Protein AF-A0AAV7NGY1-F1 (afdb_monomer_lite)

pLDDT: mean 82.3, std 10.21, range [53.38, 95.62]

Organism: Pleurodeles waltl (NCBI:txid8319)

Sequence (61 aa):
ILADLENHALFKDDLECQKLILEAMKYHLLPERRTHMQSPRTKPRKSTVGTMYAVGGMDNN

Radius of gyration: 17.9 Å; chains: 1; bounding box: 39×27×46 Å

Secondary structure (DSSP, 8-state):
-HHHHHT-TTTTT-HHHHHHHHHHHHHHH-GGGGGGS--TT-PPP---SS-----------

Structure (mmCIF, N/CA/C/O backbone):
data_AF-A0AAV7NGY1-F1
#
_entry.id   AF-A0AAV7NGY1-F1
#
loop_
_atom_site.group_PDB
_atom_site.id
_atom_site.type_symbol
_atom_site.label_atom_id
_atom_site.label_alt_id
_atom_site.label_comp_id
_atom_site.label_asym_id
_atom_site.label_entity_id
_atom_site.label_seq_id
_atom_site.pdbx_PDB_ins_code
_atom_site.Cartn_x
_atom_site.Cartn_y
_atom_site.Cartn_z
_atom_site.occupancy
_atom_site.B_iso_or_equiv
_atom_site.auth_seq_id
_atom_site.auth_comp_id
_atom_site.auth_asym_id
_atom_site.auth_atom_id
_atom_site.pdbx_PDB_model_num
ATOM 1 N N . ILE A 1 1 ? -0.426 15.162 5.769 1.00 60.88 1 ILE A N 1
ATOM 2 C CA . ILE A 1 1 ? -0.912 13.810 5.391 1.00 60.88 1 ILE A CA 1
ATOM 3 C C . ILE A 1 1 ? -1.300 12.974 6.613 1.00 60.88 1 ILE A C 1
ATOM 5 O O . ILE A 1 1 ? -2.452 12.587 6.700 1.00 60.88 1 ILE A O 1
ATOM 9 N N . LEU A 1 2 ? -0.398 12.702 7.572 1.00 64.69 2 LEU A N 1
ATOM 10 C CA . LEU A 1 2 ? -0.756 11.947 8.793 1.00 64.69 2 LEU A CA 1
ATOM 11 C C . LEU A 1 2 ? -1.777 12.689 9.673 1.00 64.69 2 LEU A C 1
ATOM 13 O O . LEU A 1 2 ? -2.810 12.128 10.015 1.00 64.69 2 LEU A O 1
ATOM 17 N N . ALA A 1 3 ? -1.543 13.980 9.926 1.00 67.19 3 ALA A N 1
ATOM 18 C CA . ALA A 1 3 ? -2.478 14.830 10.668 1.00 67.19 3 ALA A CA 1
ATOM 19 C C . ALA A 1 3 ? -3.845 14.991 9.969 1.00 67.19 3 ALA A C 1
ATOM 21 O O . ALA A 1 3 ? -4.862 15.201 10.629 1.00 67.19 3 ALA A O 1
ATOM 22 N N . ASP A 1 4 ? -3.875 14.862 8.638 1.00 73.62 4 ASP A N 1
ATOM 23 C CA . ASP A 1 4 ? -5.112 14.951 7.853 1.00 73.62 4 ASP A CA 1
ATOM 24 C C . ASP A 1 4 ? -5.932 13.659 7.950 1.00 73.62 4 ASP A C 1
ATOM 26 O O . ASP A 1 4 ? -7.152 13.700 7.843 1.00 73.62 4 ASP A O 1
ATOM 30 N N . LEU A 1 5 ? -5.274 12.515 8.173 1.00 73.31 5 LEU A N 1
ATOM 31 C CA . LEU A 1 5 ? -5.920 11.213 8.341 1.00 73.31 5 LEU A CA 1
ATOM 32 C C . LEU A 1 5 ? -6.535 11.041 9.727 1.00 73.31 5 LEU A C 1
ATOM 34 O O . LEU A 1 5 ? -7.651 10.539 9.831 1.00 73.31 5 LEU A O 1
ATOM 38 N N . GLU A 1 6 ? -5.832 11.482 10.771 1.00 72.44 6 GLU A N 1
ATOM 39 C CA . GLU A 1 6 ? -6.299 11.391 12.162 1.00 72.44 6 GLU A CA 1
ATOM 40 C C . GLU A 1 6 ? -7.562 12.233 12.407 1.00 72.44 6 GLU A C 1
ATOM 42 O O . GLU A 1 6 ? -8.432 11.841 13.181 1.00 72.44 6 GLU A O 1
ATOM 47 N N . ASN A 1 7 ? -7.711 13.356 11.698 1.00 77.44 7 ASN A N 1
ATOM 48 C CA . ASN A 1 7 ? -8.844 14.274 11.860 1.00 77.44 7 ASN A CA 1
ATOM 49 C C . ASN A 1 7 ? -9.950 14.093 10.812 1.00 77.44 7 ASN A C 1
ATOM 51 O O . ASN A 1 7 ? -10.931 14.841 10.802 1.00 77.44 7 ASN A O 1
ATOM 55 N N . HIS A 1 8 ? -9.815 13.123 9.908 1.00 82.56 8 HIS A N 1
ATOM 56 C CA . HIS A 1 8 ? -10.772 12.969 8.825 1.00 82.56 8 HIS A CA 1
ATOM 57 C C . HIS A 1 8 ? -12.099 12.399 9.339 1.00 82.56 8 HIS A C 1
ATOM 59 O O . HIS A 1 8 ? -12.150 11.315 9.924 1.00 82.56 8 HIS A O 1
ATOM 65 N N . ALA A 1 9 ? -13.199 13.097 9.053 1.00 82.19 9 ALA A N 1
ATOM 66 C CA . ALA A 1 9 ? -14.524 12.801 9.602 1.00 82.19 9 ALA A CA 1
ATOM 67 C C . ALA A 1 9 ? -15.010 11.356 9.373 1.00 82.19 9 ALA A C 1
ATOM 69 O O . ALA A 1 9 ? -15.785 10.849 10.174 1.00 82.19 9 ALA A O 1
ATOM 70 N N . LEU A 1 10 ? -14.552 10.698 8.303 1.00 80.56 10 LEU A N 1
ATOM 71 C CA . LEU A 1 10 ? -14.945 9.325 7.963 1.00 80.56 10 LEU A CA 1
ATOM 72 C C . LEU A 1 10 ? -14.234 8.231 8.775 1.00 80.56 10 LEU A C 1
ATOM 74 O O . LEU A 1 10 ? -14.748 7.121 8.837 1.00 80.56 10 LEU A O 1
ATOM 78 N N . PHE A 1 11 ? -13.050 8.498 9.334 1.00 82.56 11 PHE A N 1
ATOM 79 C CA . PHE A 1 11 ? -12.222 7.456 9.966 1.00 82.56 11 PHE A CA 1
ATOM 80 C C . PHE A 1 11 ? -11.636 7.863 11.320 1.00 82.56 11 PHE A C 1
ATOM 82 O O . PHE A 1 11 ? -11.001 7.038 11.970 1.00 82.56 11 PHE A O 1
ATOM 89 N N . LYS A 1 12 ? -11.874 9.094 11.791 1.00 83.62 12 LYS A N 1
ATOM 90 C CA . LYS A 1 12 ? -11.406 9.578 13.103 1.00 83.62 12 LYS A CA 1
ATOM 91 C C . LYS A 1 12 ? -11.816 8.672 14.280 1.00 83.62 12 LYS A C 1
ATOM 93 O O . LYS A 1 12 ? -11.048 8.527 15.222 1.00 83.62 12 LYS A O 1
ATOM 98 N N . ASP A 1 13 ? -12.980 8.024 14.184 1.00 88.94 13 ASP A N 1
ATOM 99 C CA . ASP A 1 13 ? -13.548 7.174 15.241 1.00 88.94 13 ASP A CA 1
ATOM 100 C C . ASP A 1 13 ? -13.282 5.670 15.005 1.00 88.94 13 ASP A C 1
ATOM 102 O O . ASP A 1 13 ? -13.633 4.840 15.842 1.00 88.94 13 ASP A O 1
ATOM 106 N N . ASP A 1 14 ? -12.643 5.302 13.887 1.00 91.50 14 ASP A N 1
ATOM 107 C CA . ASP A 1 14 ? -12.304 3.917 13.543 1.00 91.50 14 ASP A CA 1
ATOM 108 C C . ASP A 1 14 ? -10.784 3.717 13.536 1.00 91.50 14 ASP A C 1
ATOM 110 O O . ASP A 1 14 ? -10.081 3.930 12.542 1.00 91.50 14 ASP A O 1
ATOM 114 N N . LEU A 1 15 ? -10.272 3.275 14.685 1.00 89.56 15 LEU A N 1
ATOM 115 C CA . LEU A 1 15 ? -8.846 3.053 14.892 1.00 89.56 15 LEU A CA 1
ATOM 116 C C . LEU A 1 15 ? -8.283 1.930 14.005 1.00 89.56 15 LEU A C 1
ATOM 118 O O . LEU A 1 15 ? -7.121 1.991 13.599 1.00 89.56 15 LEU A O 1
ATOM 122 N N . GLU A 1 16 ? -9.075 0.902 13.698 1.00 91.31 16 GLU A N 1
ATOM 123 C CA . GLU A 1 16 ? -8.625 -0.186 12.827 1.00 91.31 16 GLU A CA 1
ATOM 124 C C . GLU A 1 16 ? -8.479 0.310 11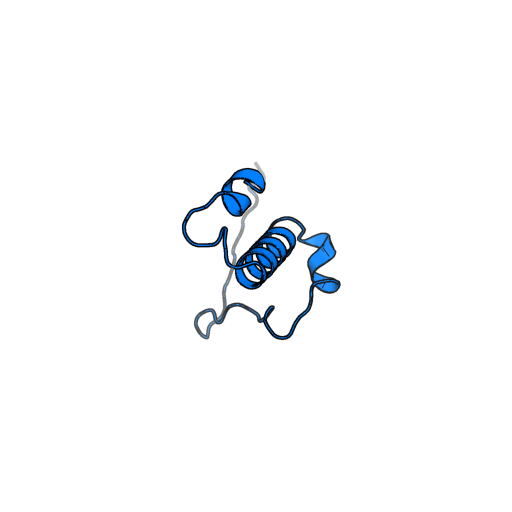.389 1.00 91.31 16 GLU A C 1
ATOM 126 O O . GLU A 1 16 ? -7.458 0.052 10.747 1.00 91.31 16 GLU A O 1
ATOM 131 N N . CYS A 1 17 ? -9.428 1.117 10.911 1.00 90.38 17 CYS A N 1
ATOM 132 C CA . CYS A 1 17 ? -9.321 1.779 9.615 1.00 90.38 17 CYS A CA 1
ATOM 133 C C . CYS A 1 17 ? -8.061 2.657 9.529 1.00 90.38 17 CYS A C 1
ATOM 135 O O . CYS A 1 17 ? -7.284 2.539 8.576 1.00 90.38 17 CYS A O 1
ATOM 137 N N . GLN A 1 18 ? -7.787 3.468 10.557 1.00 89.75 18 GLN A N 1
ATOM 138 C CA . GLN A 1 18 ? -6.579 4.298 10.606 1.00 89.75 18 GLN A CA 1
ATOM 139 C C . GLN A 1 18 ? -5.298 3.462 10.512 1.00 89.75 18 GLN A C 1
ATOM 141 O O . GLN A 1 18 ? -4.412 3.775 9.712 1.00 89.75 18 GLN A O 1
ATOM 146 N N . LYS A 1 19 ? -5.200 2.359 11.268 1.00 90.00 19 LYS A N 1
ATOM 147 C CA . LYS A 1 19 ? -4.043 1.449 11.205 1.00 90.00 19 LYS A CA 1
ATOM 148 C C . LYS A 1 19 ? -3.824 0.899 9.796 1.00 90.00 19 LYS A C 1
ATOM 150 O O . LYS A 1 19 ? -2.685 0.884 9.327 1.00 90.00 19 LYS A O 1
ATOM 155 N N . LEU A 1 20 ? -4.894 0.486 9.115 1.00 90.94 20 LEU A N 1
ATOM 156 C CA . LEU A 1 20 ? -4.827 -0.050 7.753 1.00 90.94 20 LEU A CA 1
ATOM 157 C C . LEU A 1 20 ? -4.341 0.999 6.747 1.00 90.94 20 LEU A C 1
ATOM 159 O O . LEU A 1 20 ? -3.515 0.691 5.884 1.00 90.94 20 LEU A O 1
ATOM 163 N N . ILE A 1 21 ? -4.809 2.243 6.866 1.00 89.69 21 ILE A N 1
ATOM 164 C CA . ILE A 1 21 ? -4.367 3.331 5.986 1.00 89.69 21 ILE A CA 1
ATOM 165 C C . ILE A 1 21 ? -2.887 3.643 6.226 1.00 89.69 21 ILE A C 1
ATOM 167 O O . ILE A 1 21 ? -2.115 3.743 5.271 1.00 89.69 21 ILE A O 1
ATOM 171 N N . LEU A 1 22 ? -2.465 3.738 7.489 1.00 90.00 22 LEU A N 1
ATOM 172 C CA . LEU A 1 22 ? -1.066 3.981 7.845 1.00 90.00 22 LEU A CA 1
ATOM 173 C C . LEU A 1 22 ? -0.140 2.876 7.328 1.00 90.00 22 LEU A C 1
ATOM 1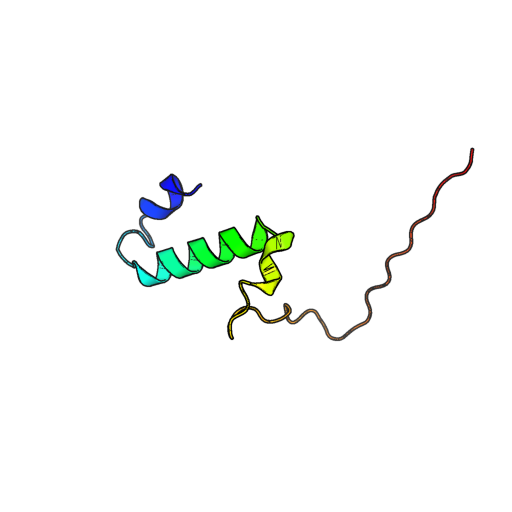75 O O . LEU A 1 22 ? 0.949 3.166 6.827 1.00 90.00 22 LEU A O 1
ATOM 179 N N . GLU A 1 23 ? -0.560 1.616 7.426 1.00 91.38 23 GLU A N 1
ATOM 180 C CA . GLU A 1 23 ? 0.162 0.480 6.853 1.00 91.38 23 GLU A CA 1
ATOM 181 C C . GLU A 1 23 ? 0.307 0.625 5.332 1.00 91.38 23 GLU A C 1
ATOM 183 O O . GLU A 1 23 ? 1.422 0.543 4.812 1.00 91.38 23 GLU A O 1
ATOM 188 N N . ALA A 1 24 ? -0.793 0.898 4.623 1.00 89.75 24 ALA A N 1
ATOM 189 C CA . ALA A 1 24 ? -0.784 1.065 3.172 1.00 89.75 24 ALA A CA 1
ATOM 190 C C . ALA A 1 24 ? 0.129 2.223 2.738 1.00 89.75 24 ALA A C 1
ATOM 192 O O . ALA A 1 24 ? 0.929 2.083 1.810 1.00 89.75 24 ALA A O 1
ATOM 193 N N . MET A 1 25 ? 0.074 3.352 3.445 1.00 89.75 25 MET A N 1
ATOM 194 C CA . MET A 1 25 ? 0.954 4.489 3.196 1.00 89.75 25 MET A CA 1
ATOM 195 C C . MET A 1 25 ? 2.427 4.130 3.373 1.00 89.75 25 MET A C 1
ATOM 197 O O . MET A 1 25 ? 3.227 4.402 2.479 1.00 89.75 25 MET A O 1
ATOM 201 N N . LYS A 1 26 ? 2.798 3.493 4.493 1.00 90.62 26 LYS A N 1
ATOM 202 C CA . LYS A 1 26 ? 4.181 3.049 4.734 1.00 90.62 26 LYS A CA 1
ATOM 203 C C . LYS A 1 26 ? 4.656 2.110 3.627 1.00 90.62 26 LYS A C 1
ATOM 205 O O . LYS A 1 26 ? 5.768 2.276 3.133 1.00 90.62 26 LYS A O 1
ATOM 210 N N . TYR A 1 27 ? 3.807 1.179 3.193 1.00 91.75 27 TYR A N 1
ATOM 211 C CA . TYR A 1 27 ? 4.122 0.246 2.111 1.00 91.75 27 TYR A CA 1
ATOM 212 C C . TYR A 1 27 ? 4.425 0.945 0.777 1.00 91.75 27 TYR A C 1
ATOM 214 O O . TYR A 1 27 ? 5.361 0.572 0.059 1.00 91.75 27 TYR A O 1
ATOM 222 N N . HIS A 1 28 ? 3.641 1.966 0.434 1.00 88.81 28 HIS A N 1
ATOM 223 C CA . HIS A 1 28 ? 3.820 2.704 -0.812 1.00 88.81 28 HIS A CA 1
ATOM 224 C C . HIS A 1 28 ? 5.003 3.673 -0.768 1.00 88.81 28 HIS A C 1
ATOM 226 O O . HIS A 1 28 ? 5.722 3.759 -1.762 1.00 88.81 28 HIS A O 1
ATOM 232 N N . LEU A 1 29 ? 5.229 4.338 0.369 1.00 91.38 29 LEU A N 1
ATOM 233 C CA . LEU A 1 29 ? 6.279 5.344 0.543 1.00 91.38 29 LEU A CA 1
ATOM 234 C C . LEU A 1 29 ? 7.671 4.760 0.824 1.00 91.38 29 LEU A C 1
ATOM 236 O O . LEU A 1 29 ? 8.651 5.470 0.636 1.00 91.38 29 LEU A O 1
ATOM 240 N N . LEU A 1 30 ? 7.773 3.499 1.267 1.00 92.62 30 LEU A N 1
ATOM 241 C CA . LEU A 1 30 ? 9.046 2.852 1.622 1.00 92.62 30 LEU A CA 1
ATOM 242 C C . LEU A 1 30 ? 9.268 1.562 0.805 1.00 92.62 30 LEU A C 1
ATOM 244 O O . LEU A 1 30 ? 9.117 0.458 1.348 1.00 92.62 30 LEU A O 1
ATOM 248 N N . PRO A 1 31 ? 9.607 1.663 -0.498 1.00 89.00 31 PRO A N 1
ATOM 249 C CA . PRO A 1 31 ? 9.824 0.507 -1.370 1.00 89.00 31 PRO A CA 1
ATOM 250 C C . PRO A 1 31 ? 10.838 -0.500 -0.816 1.00 89.00 31 PRO A C 1
ATOM 252 O O . PRO A 1 31 ? 10.608 -1.708 -0.883 1.00 89.00 31 PRO A O 1
ATOM 255 N N . GLU A 1 32 ? 11.910 -0.009 -0.200 1.00 95.62 32 GLU A N 1
ATOM 256 C CA . GLU A 1 32 ? 13.028 -0.794 0.334 1.00 95.62 32 GLU A CA 1
ATOM 257 C C . GLU A 1 32 ? 12.605 -1.664 1.524 1.00 95.62 32 GLU A C 1
ATOM 259 O O . GLU A 1 32 ? 13.230 -2.679 1.823 1.00 95.62 32 GLU A O 1
ATOM 264 N N . ARG A 1 33 ? 11.518 -1.291 2.211 1.00 92.31 33 ARG A N 1
ATOM 265 C CA . ARG A 1 33 ? 11.018 -1.999 3.397 1.00 92.31 33 ARG A CA 1
ATOM 266 C C . ARG A 1 33 ? 9.870 -2.958 3.097 1.00 92.31 33 ARG A C 1
ATOM 268 O O . ARG A 1 33 ? 9.395 -3.631 4.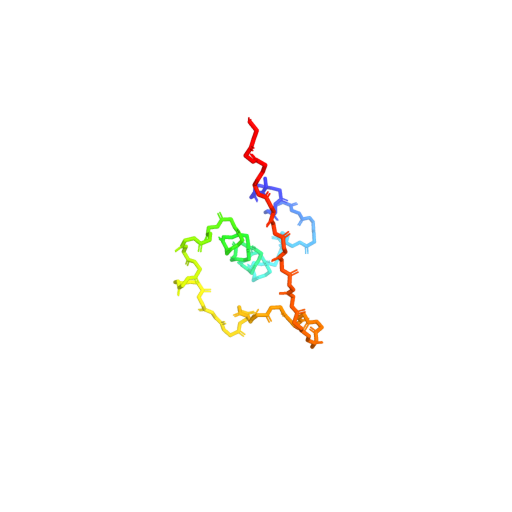009 1.00 92.31 33 ARG A O 1
ATOM 275 N N . ARG A 1 34 ? 9.411 -3.061 1.844 1.00 91.25 34 ARG A N 1
ATOM 276 C CA . ARG A 1 34 ? 8.242 -3.884 1.475 1.00 91.25 34 ARG A CA 1
ATOM 277 C C . ARG A 1 34 ? 8.392 -5.357 1.839 1.00 91.25 34 ARG A C 1
ATOM 279 O O . ARG A 1 34 ? 7.398 -5.985 2.190 1.00 91.25 34 ARG A O 1
ATOM 286 N N . THR A 1 35 ? 9.604 -5.905 1.794 1.00 90.75 35 THR A N 1
ATOM 287 C CA . THR A 1 35 ? 9.893 -7.297 2.189 1.00 90.75 35 THR A CA 1
ATOM 288 C C . THR A 1 35 ? 9.554 -7.580 3.653 1.00 90.75 35 THR A C 1
ATOM 290 O O . THR A 1 35 ? 9.140 -8.686 3.977 1.00 90.75 35 THR A O 1
ATOM 293 N N . HIS A 1 36 ? 9.648 -6.570 4.520 1.00 92.31 36 HIS A N 1
ATOM 294 C CA . HIS A 1 36 ? 9.334 -6.665 5.948 1.00 92.31 36 HIS A CA 1
ATOM 295 C C . HIS A 1 36 ? 7.873 -6.305 6.267 1.00 92.31 36 HIS A C 1
ATOM 297 O O . HIS A 1 36 ? 7.431 -6.473 7.397 1.00 92.31 36 HIS A O 1
ATOM 303 N N . MET A 1 37 ? 7.116 -5.806 5.284 1.00 91.69 37 MET A N 1
ATOM 304 C CA . MET A 1 37 ? 5.705 -5.405 5.408 1.00 91.69 37 MET A CA 1
ATOM 305 C C . MET A 1 37 ? 4.767 -6.374 4.664 1.00 91.69 37 MET A C 1
ATOM 307 O O . MET A 1 37 ? 3.708 -5.985 4.166 1.00 91.69 37 MET A O 1
ATOM 311 N N . GLN A 1 38 ? 5.176 -7.637 4.526 1.00 91.19 38 GLN A N 1
ATOM 312 C CA . GLN A 1 38 ? 4.361 -8.672 3.891 1.00 91.19 38 GLN A CA 1
ATOM 313 C C . GLN A 1 38 ? 3.239 -9.109 4.834 1.00 91.19 38 GLN A C 1
ATOM 315 O O . GLN A 1 38 ? 3.453 -9.376 6.013 1.00 91.19 38 GLN A O 1
ATOM 320 N N . SER A 1 39 ? 2.029 -9.188 4.299 1.00 89.81 39 SER A N 1
ATOM 321 C CA . SER A 1 39 ? 0.820 -9.600 4.993 1.00 89.81 39 SER A CA 1
ATOM 322 C C . SER A 1 39 ? -0.109 -10.298 3.998 1.00 89.81 39 SER A C 1
ATOM 324 O O . SER A 1 39 ? 0.033 -10.134 2.783 1.00 89.81 39 SER A O 1
ATOM 326 N N . PRO A 1 40 ? -1.124 -11.043 4.465 1.00 90.56 40 PRO A N 1
ATOM 327 C CA . PRO A 1 40 ? -2.115 -11.634 3.571 1.00 90.56 40 PRO A CA 1
ATOM 328 C C . PRO A 1 40 ? -2.849 -10.611 2.687 1.00 90.56 40 PRO A C 1
ATOM 330 O O . PRO A 1 40 ? -3.469 -11.012 1.705 1.00 90.56 40 PRO A O 1
ATOM 333 N N . ARG A 1 41 ? -2.810 -9.309 3.017 1.00 88.50 41 ARG A N 1
ATOM 334 C CA . ARG A 1 41 ? -3.420 -8.221 2.233 1.00 88.50 41 ARG A CA 1
ATOM 335 C C . ARG A 1 41 ? -2.474 -7.620 1.191 1.00 88.50 41 ARG A C 1
ATOM 337 O O . ARG A 1 41 ? -2.964 -7.123 0.178 1.00 88.50 41 ARG A O 1
ATOM 344 N N . THR A 1 42 ? -1.154 -7.698 1.375 1.00 88.50 42 THR A N 1
ATOM 345 C CA . THR A 1 42 ? -0.150 -7.277 0.380 1.00 88.50 42 THR A CA 1
ATOM 346 C C . THR A 1 42 ? -0.027 -8.315 -0.729 1.00 88.50 42 THR A C 1
ATOM 348 O O . THR A 1 42 ? 0.950 -9.044 -0.865 1.00 88.50 42 THR A O 1
ATOM 351 N N . LYS A 1 43 ? -1.070 -8.388 -1.551 1.00 82.25 43 LYS A N 1
ATOM 352 C CA . LYS A 1 43 ? -1.092 -9.217 -2.753 1.00 82.25 43 LYS A CA 1
ATOM 353 C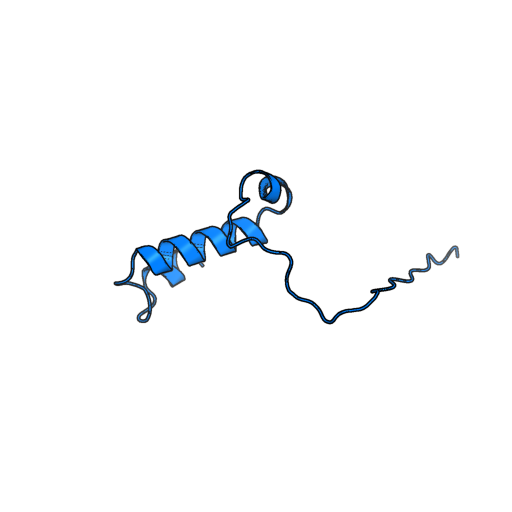 C . LYS A 1 43 ? -0.652 -8.378 -3.951 1.00 82.25 43 LYS A C 1
ATOM 355 O O . LYS A 1 43 ? -0.994 -7.192 -4.004 1.00 82.25 43 LYS A O 1
ATOM 360 N N . PRO A 1 44 ? 0.045 -8.971 -4.940 1.00 80.19 44 PRO A N 1
ATOM 361 C CA . PRO A 1 44 ? 0.209 -8.332 -6.236 1.00 80.19 44 PRO A CA 1
ATOM 362 C C . PRO A 1 44 ? -1.152 -7.830 -6.713 1.00 80.19 44 PRO A C 1
ATOM 364 O O . PRO A 1 44 ? -2.142 -8.569 -6.656 1.00 80.19 44 PRO A O 1
ATOM 367 N N . ARG A 1 45 ? -1.222 -6.562 -7.139 1.00 78.81 45 ARG A N 1
ATOM 368 C CA . ARG A 1 45 ? -2.437 -6.033 -7.763 1.00 78.81 45 ARG A CA 1
ATOM 369 C C . ARG A 1 45 ? -2.811 -7.020 -8.865 1.00 78.81 45 ARG A C 1
ATOM 371 O O . ARG A 1 45 ? -1.959 -7.339 -9.692 1.00 78.81 45 ARG A O 1
ATOM 378 N N . LYS A 1 46 ? -4.057 -7.506 -8.868 1.00 71.06 46 LYS A N 1
ATOM 379 C CA . LYS A 1 46 ? -4.605 -8.253 -10.004 1.00 71.06 46 LYS A CA 1
ATOM 380 C C . LYS A 1 46 ? -4.654 -7.294 -11.194 1.00 71.06 46 LYS A C 1
ATOM 382 O O . LYS A 1 46 ? -5.666 -6.652 -11.438 1.00 71.06 46 LYS A O 1
ATOM 387 N N . SER A 1 47 ? -3.524 -7.105 -11.859 1.00 62.50 47 SER A N 1
ATOM 388 C CA . SER A 1 47 ? -3.491 -6.524 -13.187 1.00 62.50 47 SER A CA 1
ATOM 389 C C . SER A 1 47 ? -4.076 -7.571 -14.122 1.00 62.50 47 SER A C 1
ATOM 391 O O . SER A 1 47 ? -3.865 -8.767 -13.914 1.00 62.50 47 SER A O 1
ATOM 393 N N . THR A 1 48 ? -4.851 -7.109 -15.096 1.00 60.94 48 THR A N 1
ATOM 394 C CA . THR A 1 48 ? -5.190 -7.817 -16.333 1.00 60.94 48 THR A CA 1
ATOM 395 C C . THR A 1 48 ? -4.198 -8.935 -16.636 1.00 60.94 48 THR A C 1
ATOM 397 O O . THR A 1 48 ? -2.997 -8.695 -16.722 1.00 60.94 48 THR A O 1
ATOM 400 N N . VAL A 1 49 ? -4.701 -10.158 -16.776 1.00 53.38 49 VAL A N 1
ATOM 401 C CA . VAL A 1 49 ? -3.934 -11.290 -17.300 1.00 53.38 49 VAL A CA 1
ATOM 402 C C . VAL A 1 49 ? -3.221 -10.821 -18.584 1.00 53.38 49 VAL A C 1
ATOM 404 O O . VAL A 1 49 ? -3.902 -10.396 -19.514 1.00 53.38 49 VAL A O 1
ATOM 407 N N . GLY A 1 50 ? -1.880 -10.806 -18.618 1.00 68.88 50 GLY A N 1
ATOM 408 C CA . GLY A 1 50 ? -1.110 -10.341 -19.784 1.00 68.88 50 GLY A CA 1
ATOM 409 C C . GLY A 1 50 ? 0.341 -9.924 -19.497 1.00 68.88 50 GLY A C 1
ATOM 410 O O . GLY A 1 50 ? 0.723 -9.697 -18.350 1.00 68.88 50 GLY A O 1
ATOM 411 N N . THR A 1 51 ? 1.151 -9.827 -20.557 1.00 71.81 51 THR A N 1
ATOM 412 C CA . THR A 1 51 ? 2.573 -9.435 -20.506 1.00 71.81 51 THR A CA 1
ATOM 413 C C . THR A 1 51 ? 2.728 -7.931 -20.734 1.00 71.81 51 THR A C 1
ATOM 415 O O . THR A 1 51 ? 2.245 -7.402 -21.733 1.00 71.81 51 THR A O 1
ATOM 418 N N . MET A 1 52 ? 3.423 -7.238 -19.829 1.00 72.31 52 MET A N 1
ATOM 419 C CA . MET A 1 52 ? 3.800 -5.831 -19.992 1.00 72.31 52 MET A CA 1
ATOM 420 C C . MET A 1 52 ? 5.207 -5.753 -20.593 1.00 72.31 52 MET A C 1
ATOM 422 O O . MET A 1 52 ? 6.171 -6.174 -19.958 1.00 72.31 52 MET A O 1
ATOM 426 N N . TYR A 1 53 ? 5.323 -5.217 -21.808 1.00 77.94 53 TYR A N 1
ATOM 427 C CA . TYR A 1 53 ? 6.608 -4.937 -22.447 1.00 77.94 53 TYR A CA 1
ATOM 428 C C . TYR A 1 53 ? 6.949 -3.461 -22.263 1.00 77.94 53 TYR A C 1
ATOM 430 O O . TYR A 1 53 ? 6.172 -2.591 -22.650 1.00 77.94 53 TYR A O 1
ATOM 438 N N . ALA A 1 54 ? 8.112 -3.184 -21.681 1.00 82.56 54 ALA 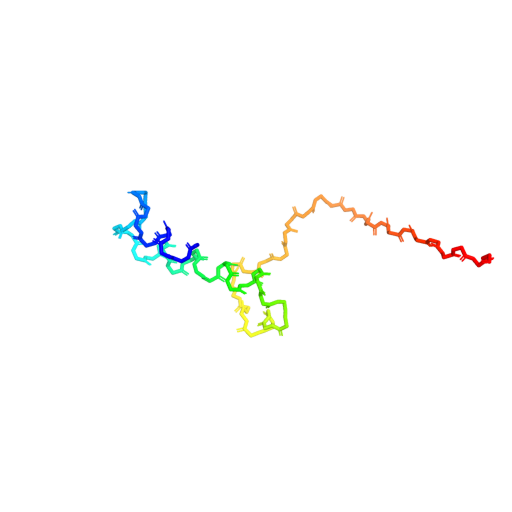A N 1
ATOM 439 C CA . ALA A 1 54 ? 8.702 -1.853 -21.674 1.00 82.56 54 ALA A CA 1
ATOM 440 C C . ALA A 1 54 ? 9.844 -1.835 -22.695 1.00 82.56 54 ALA A C 1
ATOM 442 O O . ALA A 1 54 ? 10.765 -2.645 -22.604 1.00 82.56 54 ALA A O 1
ATOM 443 N N . VAL A 1 55 ? 9.770 -0.931 -23.671 1.00 82.88 55 VAL A N 1
ATOM 444 C CA . VAL A 1 55 ? 10.824 -0.711 -24.669 1.00 82.88 55 VAL A CA 1
ATOM 445 C C . VAL A 1 55 ? 11.388 0.684 -24.432 1.00 82.88 55 VAL A C 1
ATOM 447 O O . VAL A 1 55 ? 10.638 1.656 -24.425 1.00 82.88 55 VAL A O 1
ATOM 450 N N . GLY A 1 56 ? 12.696 0.771 -24.207 1.00 85.38 56 GLY A N 1
ATOM 451 C CA . GLY A 1 56 ? 13.432 2.027 -24.081 1.00 85.38 56 GLY A CA 1
ATOM 452 C C . GLY A 1 56 ? 14.560 2.083 -25.108 1.00 85.38 56 GLY A C 1
ATOM 453 O O . GLY A 1 56 ? 15.130 1.049 -25.450 1.00 85.38 56 GLY A O 1
ATOM 454 N N . GLY A 1 57 ? 14.868 3.282 -25.596 1.00 81.06 57 GLY A N 1
ATOM 455 C CA . GLY A 1 57 ? 16.040 3.572 -26.419 1.00 81.06 57 GLY A CA 1
ATOM 456 C C . GLY A 1 57 ? 16.875 4.653 -25.742 1.00 81.06 57 GLY A C 1
ATOM 457 O O . GLY A 1 57 ? 16.313 5.554 -25.123 1.00 81.06 57 GLY A O 1
ATOM 458 N N . MET A 1 58 ? 18.197 4.542 -25.835 1.00 77.62 58 MET A N 1
ATOM 459 C CA . MET A 1 58 ? 19.122 5.615 -25.482 1.00 77.62 58 MET A CA 1
ATOM 460 C C . MET A 1 58 ? 19.678 6.161 -26.794 1.00 77.62 58 MET A C 1
ATOM 462 O O . MET A 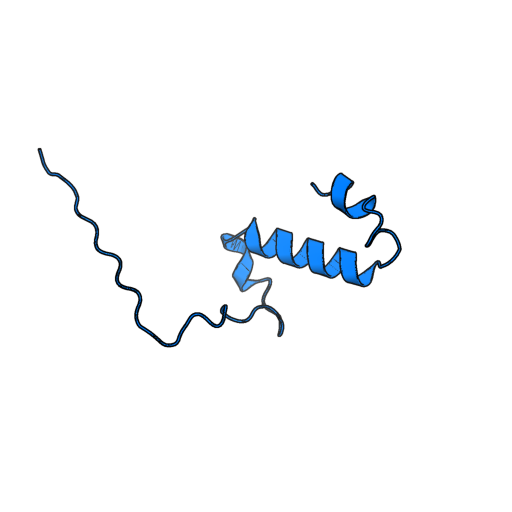1 58 ? 20.235 5.405 -27.592 1.00 77.62 58 MET A O 1
ATOM 466 N N . ASP A 1 59 ? 19.447 7.440 -27.055 1.00 78.75 59 ASP A N 1
ATOM 467 C CA . ASP A 1 59 ? 20.049 8.166 -28.159 1.00 78.75 59 ASP A CA 1
ATOM 468 C C . ASP A 1 59 ? 21.543 8.354 -27.879 1.00 78.75 59 ASP A C 1
ATOM 470 O O . ASP A 1 59 ? 21.951 9.019 -26.933 1.00 78.75 59 ASP A O 1
ATOM 474 N N . ASN A 1 60 ? 22.376 7.730 -28.711 1.00 71.88 60 ASN A N 1
ATOM 475 C CA . ASN A 1 60 ? 23.803 8.019 -28.758 1.00 71.88 60 ASN A CA 1
ATOM 476 C C . ASN A 1 60 ? 24.015 9.063 -29.857 1.00 71.88 60 ASN A C 1
ATOM 478 O O . ASN A 1 60 ? 24.268 8.686 -31.003 1.00 71.88 60 ASN A O 1
ATOM 482 N N . ASN A 1 61 ? 23.855 10.346 -29.531 1.00 59.25 61 ASN A N 1
ATOM 483 C CA . ASN A 1 61 ? 24.315 11.432 -30.397 1.00 59.25 61 ASN A CA 1
ATOM 484 C C . ASN A 1 61 ? 25.352 12.294 -29.684 1.00 59.25 61 ASN A C 1
ATOM 486 O O . ASN A 1 61 ? 24.973 12.965 -28.701 1.00 59.25 61 ASN A O 1
#

Foldseek 3Di:
DLVCLCPPPVPVPPPVVSVVVVLVVCCVVPVVCVVVSDDPPPDDPPDPDDDDDDDDDDDDD